Protein AF-A0A183B168-F1 (afdb_monomer_lite)

Sequence (93 aa):
LLDRLMHVLSIRWKLAPEVARVTAESGDKSTGLTYELQAAEDPTFFPGRCANVLLSPGNRVIGRLGVIHPEVLHHFELTMPCSSLDLDLEIFV

pLDDT: mean 76.91, std 15.62, range [38.34, 91.75]

Radius of gyration: 15.62 Å; chains: 1; bounding box: 27×25×46 Å

Foldseek 3Di:
DVVVVCVVLVEAEDDDDPPPPPDPDDDDLSDNKYWYWAQDDDLQADHRFKTFIAIPPVRDGFWMKGWGDVVNCVVVVNPDTDIDTTGHPVVSD

InterPro domains:
  IPR041616 Phenylalanyl tRNA synthetase beta chain, core domain [PF17759] (21-89)
  IPR045060 Phenylalanine-tRNA ligase, class IIc, beta subunit [PTHR10947] (1-92)
  IPR045864 Class II Aminoacyl-tRNA synthetase/Biotinyl protein ligase (BPL) and lipoyl protein ligase (LPL) [G3DSA:3.30.930.10] (1-93)
  IPR045864 Class II Aminoacyl-tRNA synthetase/Biotinyl protein ligase (BPL) and lipoyl protein ligase (LPL) [SSF55681] (29-92)

Organism: NCBI:txid27848

Structure (mmCIF, N/CA/C/O backbone):
data_AF-A0A183B168-F1
#
_entry.id   AF-A0A183B168-F1
#
loop_
_atom_site.group_PDB
_atom_site.id
_atom_site.type_symbol
_atom_site.label_atom_id
_atom_site.label_alt_id
_atom_site.label_comp_id
_atom_site.label_asym_id
_atom_site.label_entity_id
_atom_site.label_seq_id
_atom_site.pdbx_PDB_ins_code
_atom_site.Cartn_x
_atom_site.Cartn_y
_atom_site.Cartn_z
_atom_site.occupancy
_atom_site.B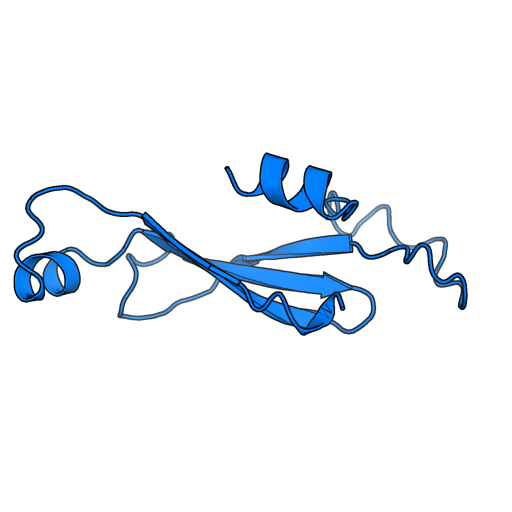_iso_or_equiv
_atom_site.auth_seq_id
_atom_site.auth_comp_id
_atom_site.auth_asym_id
_atom_site.auth_atom_id
_atom_site.pdbx_PDB_model_num
ATOM 1 N N . LEU A 1 1 ? -4.773 10.391 -5.423 1.00 65.75 1 LEU A N 1
ATOM 2 C CA . LEU A 1 1 ? -3.540 11.115 -5.037 1.00 65.75 1 LEU A CA 1
ATOM 3 C C . LEU A 1 1 ? -2.307 10.465 -5.664 1.00 65.75 1 LEU A C 1
ATOM 5 O O . LEU A 1 1 ? -1.667 11.124 -6.467 1.00 65.75 1 LEU A O 1
ATOM 9 N N . LEU A 1 2 ? -2.050 9.174 -5.415 1.00 72.94 2 LEU A N 1
ATOM 10 C CA . LEU A 1 2 ? -0.924 8.433 -6.010 1.00 72.94 2 LEU A CA 1
ATOM 11 C C . LEU A 1 2 ? -0.883 8.474 -7.549 1.00 72.94 2 LEU A C 1
ATOM 13 O O . LEU A 1 2 ? 0.144 8.812 -8.118 1.00 72.94 2 LEU A O 1
ATOM 17 N N . ASP A 1 3 ? -2.012 8.227 -8.214 1.00 72.38 3 ASP A N 1
ATOM 18 C CA . ASP A 1 3 ? -2.117 8.255 -9.685 1.00 72.38 3 ASP A CA 1
ATOM 19 C C . ASP A 1 3 ? -1.711 9.612 -10.300 1.00 72.38 3 ASP A C 1
ATOM 21 O O . ASP A 1 3 ? -0.990 9.681 -11.292 1.00 72.38 3 ASP A O 1
ATOM 25 N N . ARG A 1 4 ? -2.078 10.722 -9.642 1.00 78.75 4 ARG A N 1
ATOM 26 C CA . ARG A 1 4 ? -1.677 12.075 -10.064 1.00 78.75 4 ARG A CA 1
ATOM 27 C C . ARG A 1 4 ? -0.178 12.316 -9.882 1.00 78.75 4 ARG A C 1
ATOM 29 O O . ARG A 1 4 ? 0.425 12.961 -10.728 1.00 78.75 4 ARG A O 1
ATOM 36 N N . LEU A 1 5 ? 0.406 11.809 -8.796 1.00 76.94 5 LEU A N 1
ATOM 37 C CA . LEU A 1 5 ? 1.836 11.941 -8.503 1.00 76.94 5 LEU A CA 1
ATOM 38 C C . LEU A 1 5 ? 2.663 11.147 -9.523 1.00 76.94 5 LEU A C 1
ATOM 40 O O . LEU A 1 5 ? 3.595 11.684 -10.112 1.00 76.94 5 LEU A O 1
ATOM 44 N N . MET A 1 6 ? 2.248 9.915 -9.822 1.00 73.81 6 MET A N 1
ATOM 45 C CA . MET A 1 6 ? 2.889 9.072 -10.835 1.00 73.81 6 MET A CA 1
ATOM 46 C C . MET A 1 6 ? 2.788 9.680 -12.236 1.00 73.81 6 MET A C 1
ATOM 48 O O . MET A 1 6 ? 3.762 9.659 -12.983 1.00 73.81 6 MET A O 1
ATOM 52 N N . HIS A 1 7 ? 1.663 10.321 -12.563 1.00 74.12 7 HIS A N 1
ATOM 53 C CA . HIS A 1 7 ? 1.520 11.068 -13.811 1.00 74.12 7 HIS A CA 1
ATOM 54 C C . HIS A 1 7 ? 2.489 12.260 -13.907 1.00 74.12 7 HIS A C 1
ATOM 56 O O . HIS A 1 7 ? 3.033 12.516 -14.977 1.00 74.12 7 HIS A O 1
ATOM 62 N N . VAL A 1 8 ? 2.729 12.991 -12.810 1.00 78.38 8 VAL A N 1
ATOM 63 C CA . VAL A 1 8 ? 3.719 14.090 -12.776 1.00 78.38 8 VAL A CA 1
ATOM 64 C C . VAL A 1 8 ? 5.139 13.555 -12.957 1.00 78.38 8 VAL A C 1
ATOM 66 O O . VAL A 1 8 ? 5.924 14.145 -13.694 1.00 78.38 8 VAL A O 1
ATOM 69 N N . LEU A 1 9 ? 5.447 12.406 -12.354 1.00 72.69 9 LEU A N 1
ATOM 70 C CA . LEU A 1 9 ? 6.729 11.717 -12.521 1.00 72.69 9 LEU A CA 1
ATOM 71 C C . LEU A 1 9 ? 6.873 11.012 -13.883 1.00 72.69 9 LEU A C 1
ATOM 73 O O . LEU A 1 9 ? 7.895 10.385 -14.139 1.00 72.69 9 LEU A O 1
ATOM 77 N N . SER A 1 10 ? 5.873 11.109 -14.768 1.00 70.75 10 SER A N 1
ATOM 78 C CA . SER A 1 10 ? 5.830 10.417 -16.067 1.00 70.75 10 SER A CA 1
ATOM 79 C C . SER A 1 10 ? 5.915 8.883 -15.974 1.00 70.75 10 SER A C 1
ATOM 81 O O . SER A 1 10 ? 6.301 8.220 -16.933 1.00 70.75 10 SER A O 1
ATOM 83 N N . ILE A 1 11 ? 5.509 8.296 -14.844 1.00 72.19 11 ILE A N 1
ATOM 84 C CA . ILE A 1 11 ? 5.542 6.847 -14.604 1.00 72.19 11 ILE A CA 1
ATOM 85 C C . ILE A 1 11 ? 4.181 6.251 -14.958 1.00 72.19 11 ILE A C 1
ATOM 87 O O . ILE A 1 11 ? 3.136 6.716 -14.498 1.00 72.19 11 ILE A O 1
ATOM 91 N N . ARG A 1 12 ? 4.174 5.183 -15.762 1.00 74.88 12 ARG A N 1
ATOM 92 C CA . ARG A 1 12 ? 2.928 4.525 -16.187 1.00 74.88 12 ARG A CA 1
ATOM 93 C C . ARG A 1 12 ? 2.516 3.414 -15.221 1.00 74.88 12 ARG A C 1
ATOM 95 O O . ARG A 1 12 ? 3.340 2.618 -14.782 1.00 74.88 12 ARG A O 1
ATOM 102 N N . TRP A 1 13 ? 1.223 3.319 -14.921 1.00 76.38 13 TRP A N 1
ATOM 103 C CA . TRP A 1 13 ? 0.660 2.172 -14.201 1.00 76.38 13 TRP A CA 1
ATOM 104 C C . TRP A 1 13 ? 0.727 0.907 -15.065 1.00 76.38 13 TRP A C 1
ATOM 106 O O . TRP A 1 13 ? 0.348 0.924 -16.241 1.00 76.38 13 TRP A O 1
ATOM 116 N N . LYS A 1 14 ? 1.171 -0.206 -14.475 1.00 70.62 14 LYS A N 1
ATOM 117 C CA . LYS A 1 14 ? 1.187 -1.519 -15.125 1.00 70.62 14 LYS A CA 1
ATOM 118 C C . LYS A 1 14 ? -0.156 -2.229 -14.917 1.00 70.62 14 LYS A C 1
ATOM 120 O O . LYS A 1 14 ? -0.418 -2.818 -13.871 1.00 70.62 14 LYS A O 1
ATOM 125 N N . LEU A 1 15 ? -1.020 -2.184 -15.931 1.00 57.38 15 LEU A N 1
ATOM 126 C CA . LEU A 1 15 ? -2.323 -2.854 -15.920 1.00 57.38 15 LEU A CA 1
ATOM 127 C C . LEU A 1 15 ? -2.163 -4.371 -16.136 1.00 57.38 15 LEU A C 1
ATOM 129 O O . LEU A 1 15 ? -2.196 -4.814 -17.273 1.00 57.38 15 LEU A O 1
ATOM 133 N N . ALA A 1 16 ? -2.031 -5.137 -15.047 1.00 51.03 16 ALA A N 1
ATOM 134 C CA . ALA A 1 16 ? -2.078 -6.608 -14.980 1.00 51.03 16 ALA A CA 1
ATOM 135 C C . ALA A 1 16 ? -1.058 -7.394 -15.861 1.00 51.03 16 ALA A C 1
ATOM 137 O O . ALA A 1 16 ? -0.678 -6.992 -16.959 1.00 51.03 16 ALA A O 1
ATOM 138 N N . PRO A 1 17 ? -0.570 -8.561 -15.402 1.00 50.69 17 PRO A N 1
ATOM 139 C CA . PRO A 1 17 ? 0.619 -9.198 -15.975 1.00 50.69 17 PRO A CA 1
ATOM 140 C C . PRO A 1 17 ? 0.387 -9.956 -17.294 1.00 50.69 17 PRO A C 1
ATOM 142 O O . PRO A 1 17 ? 1.340 -10.502 -17.844 1.00 50.69 17 PRO A O 1
ATOM 145 N N . GLU A 1 18 ? -0.833 -9.999 -17.835 1.00 45.00 18 GLU A N 1
ATOM 146 C CA . GLU A 1 18 ? -1.132 -10.828 -19.014 1.00 45.00 18 GLU A CA 1
ATOM 147 C C . GLU A 1 18 ? -0.738 -10.172 -20.353 1.00 45.00 18 GLU A C 1
ATOM 149 O O . GLU A 1 18 ? -0.520 -10.870 -21.339 1.00 45.00 18 GLU A O 1
ATOM 154 N N . VAL A 1 19 ? -0.553 -8.844 -20.388 1.00 46.47 19 VAL A N 1
ATOM 155 C CA . VAL A 1 19 ? -0.292 -8.089 -21.636 1.00 46.47 19 VAL A CA 1
ATOM 156 C C . VAL A 1 19 ? 1.142 -7.530 -21.721 1.00 46.47 19 VAL A C 1
ATOM 158 O O . VAL A 1 19 ? 1.581 -7.089 -22.778 1.00 46.47 19 VAL A O 1
ATOM 161 N N . ALA A 1 20 ? 1.938 -7.609 -20.649 1.00 46.72 20 ALA A N 1
ATOM 162 C CA . ALA A 1 20 ? 3.292 -7.033 -20.583 1.00 46.72 20 ALA A CA 1
ATOM 163 C C . ALA A 1 20 ? 4.416 -7.989 -21.046 1.00 46.72 20 ALA A C 1
ATOM 165 O O . ALA A 1 20 ? 5.553 -7.883 -20.591 1.00 46.72 20 ALA A O 1
ATOM 166 N N . ARG A 1 21 ? 4.113 -8.965 -21.914 1.00 42.25 21 ARG A N 1
ATOM 167 C CA . ARG A 1 21 ? 5.113 -9.906 -22.462 1.00 42.25 21 ARG A CA 1
ATOM 168 C C . ARG A 1 21 ? 5.850 -9.395 -23.698 1.00 42.25 21 ARG A C 1
ATOM 170 O O . ARG A 1 21 ? 6.692 -10.107 -24.233 1.00 42.25 21 ARG A O 1
ATOM 177 N N . VAL A 1 22 ? 5.576 -8.175 -24.142 1.00 45.75 22 VAL A N 1
ATOM 178 C CA . VAL A 1 22 ? 6.256 -7.579 -25.292 1.00 45.75 22 VAL A CA 1
ATOM 179 C C . VAL A 1 22 ? 6.869 -6.262 -24.834 1.00 45.75 22 VAL A C 1
ATOM 181 O O . VAL A 1 22 ? 6.192 -5.478 -24.183 1.00 45.75 22 VAL A O 1
ATOM 184 N N . THR A 1 23 ? 8.144 -6.067 -25.172 1.00 41.94 23 THR A N 1
ATOM 185 C CA . THR A 1 23 ? 9.014 -4.910 -24.883 1.00 41.94 23 THR A CA 1
ATOM 186 C C . THR A 1 23 ? 9.691 -4.872 -23.508 1.00 41.94 23 THR A C 1
ATOM 188 O O . THR A 1 23 ? 9.527 -3.936 -22.728 1.00 41.94 23 THR A O 1
ATOM 191 N N . ALA A 1 24 ? 10.546 -5.862 -23.244 1.00 52.00 24 ALA A N 1
ATOM 192 C CA . ALA A 1 24 ? 11.795 -5.590 -22.539 1.00 52.00 24 ALA A CA 1
ATOM 193 C C . ALA A 1 24 ? 12.826 -5.137 -23.582 1.00 52.00 24 ALA A C 1
ATOM 195 O O . ALA A 1 24 ? 13.442 -5.980 -24.226 1.00 52.00 24 ALA A O 1
ATOM 196 N N . GLU A 1 25 ? 12.986 -3.826 -23.771 1.00 38.34 25 GLU A N 1
ATOM 197 C CA . GLU A 1 25 ? 14.072 -3.276 -24.585 1.00 38.34 25 GLU A CA 1
ATOM 198 C C . GLU A 1 25 ? 14.775 -2.139 -23.844 1.00 38.34 25 GLU A C 1
ATOM 200 O O . GLU A 1 25 ? 14.159 -1.220 -23.302 1.00 38.34 25 GLU A O 1
ATOM 205 N N . SER A 1 26 ? 16.093 -2.287 -23.770 1.00 48.41 26 SER A N 1
ATOM 206 C CA . SER A 1 26 ? 17.048 -1.417 -23.105 1.00 48.41 26 SER A CA 1
ATOM 207 C C . SER A 1 26 ? 17.143 -0.043 -23.771 1.00 48.41 26 SER A C 1
ATOM 209 O O . SER A 1 26 ? 17.355 0.042 -24.974 1.00 48.41 26 SER A O 1
ATOM 211 N N . GLY A 1 27 ? 17.156 1.008 -22.947 1.00 45.53 27 GLY A N 1
ATOM 212 C CA . GLY A 1 27 ? 17.863 2.258 -23.238 1.00 45.53 27 GLY A CA 1
ATOM 213 C C . GLY A 1 27 ? 17.062 3.377 -23.906 1.00 45.53 27 GLY A C 1
ATOM 214 O O . GLY A 1 27 ? 17.162 3.561 -25.110 1.00 45.53 27 GLY A O 1
ATOM 215 N N . ASP A 1 28 ? 16.415 4.219 -23.093 1.00 38.97 28 ASP A N 1
ATOM 216 C CA . ASP A 1 28 ? 16.341 5.668 -23.331 1.00 38.97 28 ASP A CA 1
ATOM 217 C C . ASP A 1 28 ? 16.130 6.410 -21.995 1.00 38.97 28 ASP A C 1
ATOM 219 O O . ASP A 1 28 ? 15.401 5.938 -21.120 1.00 38.97 28 ASP A O 1
ATOM 223 N N . LYS A 1 29 ? 16.779 7.567 -21.809 1.00 47.72 29 LYS A N 1
ATOM 224 C CA . LYS A 1 29 ? 16.733 8.401 -20.584 1.00 47.72 29 LYS A CA 1
ATOM 225 C C . LYS A 1 29 ? 15.452 9.255 -20.495 1.00 47.72 29 LYS A C 1
ATOM 227 O O 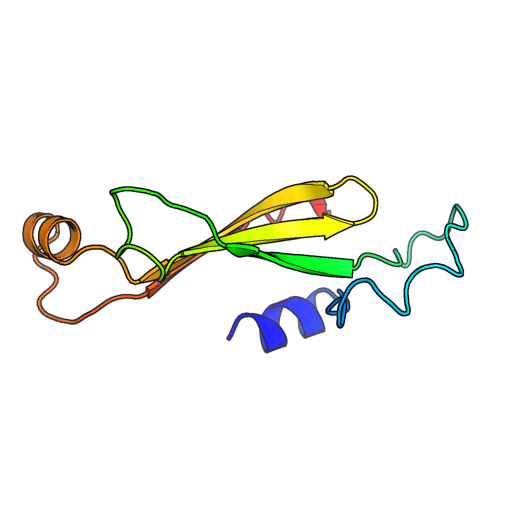. LYS A 1 29 ? 15.454 10.348 -19.939 1.00 47.72 29 LYS A O 1
ATOM 232 N N . SER A 1 30 ? 14.356 8.721 -21.025 1.00 49.97 30 SER A N 1
ATOM 233 C CA . SER A 1 30 ? 12.967 9.181 -20.900 1.00 49.97 30 SER A CA 1
ATOM 234 C C . SER A 1 30 ? 12.134 8.039 -20.287 1.00 49.97 30 SER A C 1
ATOM 236 O O . SER A 1 30 ? 11.113 7.599 -20.809 1.00 49.97 30 SER A O 1
ATOM 238 N N . THR A 1 31 ? 12.698 7.471 -19.218 1.00 56.16 31 THR A N 1
ATOM 239 C CA . THR A 1 31 ? 12.702 6.045 -18.870 1.00 56.16 31 THR A CA 1
ATOM 240 C C . THR A 1 31 ? 11.308 5.413 -18.828 1.00 56.16 31 THR A C 1
ATOM 242 O O . THR A 1 31 ? 10.427 5.878 -18.114 1.00 56.16 31 THR A O 1
ATOM 245 N N . GLY A 1 32 ? 11.115 4.313 -19.572 1.00 65.94 32 GLY A N 1
ATOM 246 C CA . GLY A 1 32 ? 9.903 3.473 -19.613 1.00 65.94 32 GLY A CA 1
ATOM 247 C C . GLY A 1 32 ? 9.598 2.750 -18.295 1.00 65.94 32 GLY A C 1
ATOM 248 O O . GLY A 1 32 ? 9.400 1.536 -18.262 1.00 65.94 32 GLY A O 1
ATOM 249 N N . LEU A 1 33 ? 9.607 3.499 -17.198 1.00 76.56 33 LEU A N 1
ATOM 250 C CA . LEU A 1 33 ? 9.348 3.046 -15.854 1.00 76.56 33 LEU A CA 1
ATOM 251 C C . LEU A 1 33 ? 7.855 2.806 -15.696 1.00 76.56 33 LEU A C 1
ATOM 253 O O . LEU A 1 33 ? 7.011 3.651 -16.014 1.00 76.56 33 LEU A O 1
ATOM 257 N N . THR A 1 34 ? 7.538 1.628 -15.178 1.00 81.62 34 THR A N 1
ATOM 258 C CA . THR A 1 34 ? 6.175 1.288 -14.794 1.00 81.62 34 THR A CA 1
ATOM 259 C C . THR A 1 34 ? 6.126 0.992 -13.314 1.00 81.62 34 THR A C 1
ATOM 261 O O . THR A 1 34 ? 7.074 0.430 -12.762 1.00 81.62 34 THR A O 1
ATOM 264 N N . TYR A 1 35 ? 5.030 1.377 -12.670 1.00 83.81 35 TYR A N 1
ATOM 265 C CA . TYR A 1 35 ? 4.799 1.029 -11.278 1.00 83.81 35 TYR A CA 1
ATOM 266 C C . TYR A 1 35 ? 3.662 0.019 -11.152 1.00 83.81 35 TYR A C 1
ATOM 268 O O . TYR A 1 35 ? 2.697 0.028 -11.924 1.00 83.81 35 TYR A O 1
ATOM 276 N N . GLU A 1 36 ? 3.777 -0.844 -10.153 1.00 86.75 36 GLU A N 1
ATOM 277 C CA . GLU A 1 36 ? 2.740 -1.782 -9.746 1.00 86.75 36 GLU A CA 1
ATOM 278 C C . GLU A 1 36 ? 2.532 -1.702 -8.232 1.00 86.75 36 GLU A C 1
ATOM 280 O O . GLU A 1 36 ? 3.422 -1.308 -7.476 1.00 86.75 36 GLU A O 1
ATOM 285 N N . LEU A 1 37 ? 1.319 -2.032 -7.794 1.00 86.75 37 LEU A N 1
ATOM 286 C CA . LEU A 1 37 ? 0.965 -2.077 -6.383 1.00 86.75 37 LEU A CA 1
ATOM 287 C C . LEU A 1 37 ? 0.865 -3.535 -5.961 1.00 86.75 37 LEU A C 1
ATOM 289 O O . LEU A 1 37 ? 0.032 -4.276 -6.482 1.00 86.75 37 LEU A O 1
ATOM 293 N N . GLN A 1 38 ? 1.697 -3.935 -5.009 1.00 88.81 38 GLN A N 1
ATOM 294 C CA . GLN A 1 38 ? 1.652 -5.268 -4.427 1.00 88.81 38 GLN A CA 1
ATOM 295 C C . GLN A 1 38 ? 1.071 -5.179 -3.025 1.00 88.81 38 GLN A C 1
ATOM 297 O O . GLN A 1 38 ? 1.547 -4.387 -2.213 1.00 88.81 38 GLN A O 1
ATOM 302 N N . ALA A 1 39 ? 0.061 -5.997 -2.726 1.00 88.38 39 ALA A N 1
ATOM 303 C CA . ALA A 1 39 ? -0.454 -6.112 -1.368 1.00 88.38 39 ALA A CA 1
ATOM 304 C C . ALA A 1 39 ? 0.686 -6.496 -0.414 1.00 88.38 39 ALA A C 1
ATOM 306 O O . ALA A 1 39 ? 1.464 -7.409 -0.693 1.00 88.38 39 ALA A O 1
ATOM 307 N N . ALA A 1 40 ? 0.787 -5.766 0.687 1.00 88.81 40 ALA A N 1
ATOM 308 C CA . ALA A 1 40 ? 1.769 -5.999 1.732 1.00 88.81 40 ALA A CA 1
ATOM 309 C C . ALA A 1 40 ? 1.039 -6.159 3.064 1.00 88.81 40 ALA A C 1
ATOM 311 O O . ALA A 1 40 ? -0.150 -5.854 3.154 1.00 88.81 40 ALA A O 1
ATOM 312 N N . GLU A 1 41 ? 1.750 -6.605 4.092 1.00 87.00 41 GLU A N 1
ATOM 313 C CA . GLU A 1 41 ? 1.260 -6.599 5.467 1.00 87.00 41 GLU A CA 1
ATOM 314 C C . GLU A 1 41 ? 2.307 -5.951 6.361 1.00 87.00 41 GLU A C 1
ATOM 316 O O . GLU A 1 41 ? 3.496 -6.260 6.269 1.00 87.00 41 GLU A O 1
ATOM 321 N N . ASP A 1 42 ? 1.863 -5.022 7.200 1.00 85.62 42 ASP A N 1
ATOM 322 C CA . ASP A 1 42 ? 2.703 -4.369 8.190 1.00 85.62 42 ASP A CA 1
ATOM 323 C C . ASP A 1 42 ? 1.835 -3.969 9.396 1.00 85.62 42 ASP A C 1
ATOM 325 O O . ASP A 1 42 ? 0.747 -3.425 9.194 1.00 85.62 42 ASP A O 1
ATOM 329 N N . PRO A 1 43 ? 2.281 -4.239 10.637 1.00 85.94 43 PRO A N 1
ATOM 330 C CA . PRO A 1 43 ? 1.502 -3.991 11.853 1.00 85.94 43 PRO A CA 1
ATOM 331 C C . PRO A 1 43 ? 1.214 -2.507 12.121 1.00 85.94 43 PRO A C 1
ATOM 333 O O . PRO A 1 43 ? 0.296 -2.183 12.870 1.00 85.94 43 PRO A O 1
ATOM 336 N N . THR A 1 44 ? 1.973 -1.589 11.518 1.00 85.62 44 THR A N 1
ATOM 337 C CA . THR A 1 44 ? 1.700 -0.146 11.604 1.00 85.62 44 THR A CA 1
ATOM 338 C C . THR A 1 44 ? 0.501 0.273 10.751 1.00 85.62 44 THR A C 1
ATOM 340 O O . THR A 1 44 ? -0.068 1.350 10.952 1.00 85.62 44 THR A O 1
ATOM 343 N N . PHE A 1 45 ? 0.076 -0.595 9.833 1.00 88.56 45 PHE A N 1
ATOM 344 C CA . PHE A 1 45 ? -1.051 -0.395 8.941 1.00 88.56 45 PHE A CA 1
ATOM 345 C C . PHE A 1 45 ? -2.208 -1.338 9.278 1.00 88.56 45 PHE A C 1
ATOM 347 O O . PHE A 1 45 ? -2.069 -2.364 9.939 1.00 88.56 45 PHE A O 1
ATOM 354 N N . PHE A 1 46 ? -3.394 -0.978 8.807 1.00 86.69 46 PHE A N 1
ATOM 355 C CA . PHE A 1 46 ? -4.569 -1.817 8.921 1.00 86.69 46 PHE A CA 1
ATOM 356 C C . PHE A 1 46 ? -4.417 -3.055 8.011 1.00 86.69 46 PHE A C 1
ATOM 358 O O . PHE A 1 46 ? -4.140 -2.892 6.815 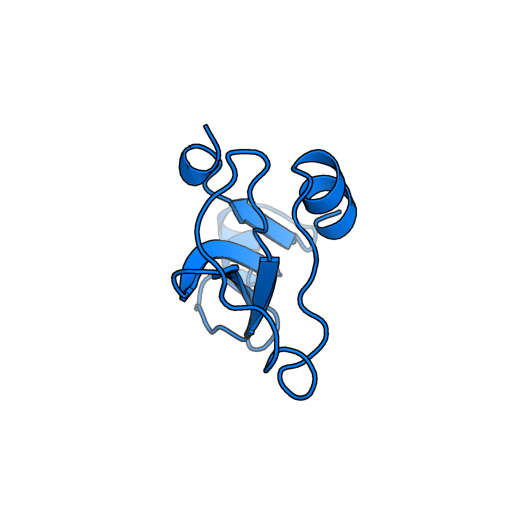1.00 86.69 46 PHE A O 1
ATOM 365 N N . PRO A 1 47 ? -4.616 -4.282 8.532 1.00 86.56 47 PRO A N 1
ATOM 366 C CA . PRO A 1 47 ? -4.455 -5.514 7.763 1.00 86.56 47 PRO A CA 1
ATOM 367 C C . PRO A 1 47 ? -5.266 -5.515 6.462 1.00 86.56 47 PRO A C 1
ATOM 369 O O . PRO A 1 47 ? -6.429 -5.106 6.427 1.00 86.56 47 PRO A O 1
ATOM 372 N N . GLY A 1 48 ? -4.640 -5.940 5.362 1.00 84.00 48 GLY A N 1
ATOM 373 C CA . GLY A 1 48 ? -5.257 -5.940 4.029 1.00 84.00 48 GLY A CA 1
ATOM 374 C C . GLY A 1 48 ? -5.503 -4.549 3.425 1.00 84.00 48 GLY A C 1
ATOM 375 O O . GLY A 1 48 ? -6.103 -4.438 2.356 1.00 84.00 48 GLY A O 1
ATOM 376 N N . ARG A 1 49 ? -5.054 -3.472 4.083 1.00 86.56 49 ARG A N 1
ATOM 377 C CA . ARG A 1 49 ? -5.150 -2.083 3.604 1.00 86.56 49 ARG A CA 1
ATOM 378 C C . ARG A 1 49 ? -3.784 -1.409 3.496 1.00 86.56 49 ARG A C 1
ATOM 380 O O . ARG A 1 49 ? -3.698 -0.185 3.600 1.00 86.56 49 ARG A O 1
ATOM 387 N N . CYS A 1 50 ? -2.743 -2.190 3.223 1.00 90.25 50 CYS A N 1
ATOM 388 C CA . CYS A 1 50 ? -1.430 -1.692 2.830 1.00 90.25 50 CYS A CA 1
ATOM 389 C C . CYS A 1 50 ? -0.925 -2.351 1.542 1.00 90.25 50 CYS A C 1
ATOM 391 O O . CYS A 1 50 ? -1.211 -3.511 1.243 1.00 90.25 50 CYS A O 1
ATOM 393 N N . ALA A 1 51 ? -0.174 -1.576 0.767 1.00 90.00 51 ALA A N 1
ATOM 394 C CA . ALA A 1 51 ? 0.432 -1.996 -0.482 1.00 90.00 51 ALA A CA 1
ATOM 395 C C . ALA A 1 51 ? 1.818 -1.367 -0.642 1.00 90.00 51 ALA A C 1
ATOM 397 O O . ALA A 1 51 ? 2.015 -0.181 -0.377 1.00 90.00 51 ALA A O 1
ATOM 398 N N . ASN A 1 52 ? 2.772 -2.161 -1.111 1.00 91.06 52 ASN A N 1
ATOM 399 C CA . ASN A 1 52 ? 4.064 -1.679 -1.569 1.00 91.06 52 ASN A CA 1
ATOM 400 C C . ASN A 1 52 ? 3.922 -1.125 -2.987 1.00 91.06 52 ASN A C 1
ATOM 402 O O . ASN A 1 52 ? 3.211 -1.691 -3.821 1.00 91.06 52 ASN A O 1
ATOM 406 N N . VAL A 1 53 ? 4.635 -0.040 -3.262 1.00 89.06 53 VAL A N 1
ATOM 407 C CA . VAL A 1 53 ? 4.804 0.506 -4.605 1.00 89.06 53 VAL A CA 1
ATOM 408 C C . VAL A 1 53 ? 6.085 -0.092 -5.172 1.00 89.06 53 VAL A C 1
ATOM 410 O O . VAL A 1 53 ? 7.164 0.123 -4.617 1.00 89.06 53 VAL A O 1
ATOM 413 N N . LEU A 1 54 ? 5.971 -0.868 -6.246 1.00 88.25 54 LEU A N 1
ATOM 414 C CA . LEU A 1 54 ? 7.109 -1.482 -6.920 1.00 88.25 54 LEU A CA 1
ATOM 415 C C . LEU A 1 54 ? 7.362 -0.794 -8.249 1.00 88.25 54 LEU A C 1
ATOM 417 O O . LEU A 1 54 ? 6.425 -0.469 -8.974 1.00 88.25 54 LEU A O 1
ATOM 421 N N . LEU A 1 55 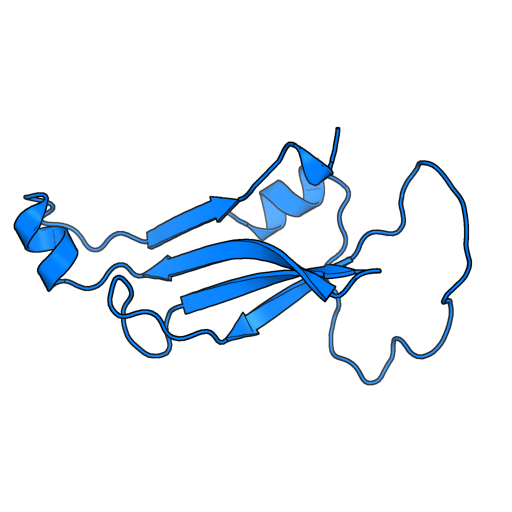? 8.637 -0.628 -8.576 1.00 85.06 55 LEU A N 1
ATOM 422 C CA . LEU A 1 55 ? 9.099 -0.041 -9.822 1.00 85.06 55 LEU A CA 1
ATOM 423 C C . LEU A 1 55 ? 9.712 -1.111 -10.727 1.00 85.06 55 LEU A C 1
ATOM 425 O O . LEU A 1 55 ? 10.497 -1.960 -10.294 1.00 85.06 55 LEU A O 1
ATOM 429 N N . SER A 1 56 ? 9.356 -1.047 -12.005 1.00 81.25 56 SER A N 1
ATOM 430 C CA . SER A 1 56 ? 9.887 -1.876 -13.083 1.00 81.25 56 SER A CA 1
ATOM 431 C C . SER A 1 56 ? 10.566 -1.002 -14.144 1.00 81.25 56 SER A C 1
ATOM 433 O O . SER A 1 56 ? 10.047 0.078 -14.431 1.00 81.25 56 SER A O 1
ATOM 435 N N . PRO A 1 57 ? 11.663 -1.467 -14.777 1.00 69.56 57 PRO A N 1
ATOM 436 C CA . PRO A 1 57 ? 12.325 -2.764 -14.593 1.00 69.56 57 PRO A CA 1
ATOM 437 C C . PRO A 1 57 ? 13.218 -2.789 -13.338 1.00 69.56 57 PRO A C 1
ATOM 439 O O . PRO A 1 57 ? 13.969 -1.854 -13.087 1.00 69.56 57 PRO A O 1
ATOM 442 N N . GLY A 1 58 ? 13.134 -3.860 -12.541 1.00 72.12 58 GLY A N 1
ATOM 443 C CA . GLY A 1 58 ? 13.958 -4.034 -11.332 1.00 72.12 58 GLY A CA 1
ATOM 444 C C . GLY A 1 58 ? 13.217 -4.575 -10.110 1.00 72.12 58 GLY A C 1
ATOM 445 O O . GLY A 1 58 ? 13.867 -4.995 -9.159 1.00 72.12 58 GLY A O 1
ATOM 446 N N . ASN A 1 59 ? 11.878 -4.600 -10.139 1.00 77.94 59 ASN A N 1
ATOM 447 C CA . ASN A 1 59 ? 11.029 -5.116 -9.058 1.00 77.94 59 ASN A CA 1
ATOM 448 C C . ASN A 1 59 ? 11.396 -4.525 -7.680 1.00 77.94 59 ASN A C 1
ATOM 450 O O . ASN A 1 59 ? 11.318 -5.199 -6.651 1.00 77.94 59 ASN A O 1
ATOM 454 N N . ARG A 1 60 ? 11.858 -3.268 -7.682 1.00 84.81 60 ARG A N 1
ATOM 455 C CA . ARG A 1 60 ? 12.354 -2.568 -6.497 1.00 84.81 60 ARG A CA 1
ATOM 456 C C . ARG A 1 60 ? 11.176 -1.923 -5.788 1.00 84.81 60 ARG A C 1
ATOM 458 O O . ARG A 1 60 ? 10.393 -1.225 -6.425 1.00 84.81 60 ARG A O 1
ATOM 465 N N . VAL A 1 61 ? 11.071 -2.128 -4.480 1.00 88.81 61 VAL A N 1
ATOM 466 C CA . VAL A 1 61 ? 10.109 -1.397 -3.651 1.00 88.81 61 VAL A CA 1
ATOM 467 C C . VAL A 1 61 ? 10.622 0.027 -3.481 1.00 88.81 61 VAL A C 1
ATOM 469 O O . VAL A 1 61 ? 11.737 0.232 -3.006 1.00 88.81 61 VAL A O 1
ATOM 472 N N . ILE A 1 62 ? 9.816 0.989 -3.910 1.00 89.56 62 ILE A N 1
ATOM 473 C CA . ILE A 1 62 ? 10.145 2.419 -3.881 1.00 89.56 62 ILE A CA 1
ATOM 474 C C . ILE A 1 62 ? 9.389 3.164 -2.791 1.00 89.56 62 ILE A C 1
ATOM 476 O O . ILE A 1 62 ? 9.629 4.336 -2.551 1.00 89.56 62 ILE A O 1
ATOM 480 N N . GLY A 1 63 ? 8.428 2.500 -2.162 1.00 90.06 63 GLY A N 1
ATOM 481 C CA . GLY A 1 63 ? 7.556 3.128 -1.196 1.00 90.06 63 GLY A CA 1
ATOM 482 C C . GLY A 1 63 ? 6.435 2.205 -0.765 1.00 90.06 63 GLY A C 1
ATOM 483 O O . GLY A 1 63 ? 6.293 1.079 -1.257 1.00 90.06 63 GLY A O 1
ATOM 484 N N . ARG A 1 64 ? 5.609 2.701 0.147 1.00 91.06 64 ARG A N 1
ATOM 485 C CA . ARG A 1 64 ? 4.455 1.990 0.684 1.00 91.06 64 ARG A CA 1
ATOM 486 C C . ARG A 1 64 ? 3.310 2.959 0.881 1.00 91.06 64 ARG A C 1
ATOM 488 O O . ARG A 1 64 ? 3.498 4.101 1.280 1.00 91.06 64 ARG A O 1
ATOM 495 N N . LEU A 1 65 ? 2.103 2.479 0.643 1.00 90.62 65 LEU A N 1
ATOM 496 C CA . LEU A 1 65 ? 0.899 3.181 1.037 1.00 90.62 65 LEU A CA 1
ATOM 497 C C . LEU A 1 65 ? 0.003 2.293 1.874 1.00 90.62 65 LEU A C 1
ATOM 499 O O . LEU A 1 65 ? -0.036 1.075 1.701 1.00 90.62 65 LEU A O 1
ATOM 503 N N . GLY A 1 66 ? -0.778 2.914 2.740 1.00 91.25 66 GLY A N 1
ATOM 504 C CA . GLY A 1 66 ? -1.816 2.201 3.449 1.00 91.25 66 GLY A CA 1
ATOM 505 C C . GLY A 1 66 ? -2.567 3.060 4.441 1.00 91.25 66 GLY A C 1
ATOM 506 O O . GLY A 1 66 ? -2.245 4.225 4.672 1.00 91.25 66 GLY A O 1
ATOM 507 N N . VAL A 1 67 ? -3.583 2.452 5.037 1.00 91.00 67 VAL A N 1
ATOM 508 C CA . VAL A 1 67 ? -4.329 3.036 6.154 1.00 91.00 67 VAL A CA 1
ATOM 509 C C . VAL A 1 67 ? -3.597 2.697 7.444 1.00 91.00 67 VAL A C 1
ATOM 511 O O . VAL A 1 67 ? -3.292 1.532 7.667 1.00 91.00 67 VAL A O 1
ATOM 514 N N . ILE A 1 68 ? -3.301 3.691 8.276 1.00 91.75 68 ILE A N 1
ATOM 515 C CA . ILE A 1 68 ? -2.584 3.489 9.541 1.00 91.75 68 ILE A CA 1
ATOM 516 C C . ILE A 1 68 ? -3.486 2.734 10.531 1.00 91.75 68 ILE A C 1
ATOM 518 O O . ILE A 1 68 ? -4.699 2.961 10.574 1.00 91.75 68 ILE A O 1
ATOM 522 N N . HIS A 1 69 ? -2.905 1.838 11.333 1.00 91.44 69 HIS A N 1
ATOM 523 C CA . HIS A 1 69 ? -3.642 1.109 12.363 1.00 91.44 69 HIS A CA 1
ATOM 524 C C . HIS A 1 69 ? -4.183 2.067 13.450 1.00 91.44 69 HIS A C 1
ATOM 526 O O . HIS A 1 69 ? -3.446 2.951 13.898 1.00 91.44 69 HIS A O 1
ATOM 532 N N . PRO A 1 70 ? -5.432 1.902 13.935 1.00 88.00 70 PRO A N 1
ATOM 533 C CA . PRO A 1 70 ? -6.022 2.799 14.934 1.00 88.00 70 PRO A CA 1
ATOM 534 C C . PRO A 1 70 ? -5.212 2.930 16.227 1.00 88.00 70 PRO A C 1
ATOM 536 O O . PRO A 1 70 ? -5.170 4.009 16.808 1.00 88.00 70 PRO A O 1
ATOM 539 N N . GLU A 1 71 ? -4.531 1.865 16.662 1.00 89.25 71 GLU A N 1
ATOM 540 C CA . GLU A 1 71 ? -3.656 1.933 17.842 1.00 89.25 71 GLU A CA 1
ATOM 541 C C . GLU A 1 71 ? -2.470 2.870 17.624 1.00 89.25 71 GLU A C 1
ATOM 543 O O . GLU A 1 71 ? -2.096 3.605 18.532 1.00 89.25 71 GLU A O 1
ATOM 548 N N . VAL A 1 72 ? -1.891 2.894 16.422 1.00 89.00 72 VAL A N 1
ATOM 549 C CA . VAL A 1 72 ? -0.822 3.844 16.097 1.00 89.00 72 VAL A CA 1
ATOM 550 C C . VAL A 1 72 ? -1.396 5.257 16.119 1.00 89.00 72 VAL A C 1
ATOM 552 O O . VAL A 1 72 ? -0.850 6.116 16.796 1.00 89.00 72 VAL A O 1
ATOM 555 N N . LEU A 1 73 ? -2.550 5.493 15.486 1.00 89.69 73 LEU A N 1
ATOM 556 C CA . LEU A 1 73 ? -3.209 6.806 15.520 1.00 89.69 73 LEU A CA 1
ATOM 557 C C . LEU A 1 73 ? -3.466 7.294 16.949 1.00 89.69 73 LEU A C 1
ATOM 559 O O . LEU A 1 73 ? -3.220 8.461 17.244 1.00 89.69 73 LEU A O 1
ATOM 563 N N . HIS A 1 74 ? -3.885 6.395 17.840 1.00 87.81 74 HIS A N 1
ATOM 564 C CA . HIS A 1 74 ? -4.122 6.716 19.242 1.00 87.81 74 HIS A CA 1
ATOM 565 C C . HIS A 1 74 ? -2.843 7.151 19.970 1.00 87.81 74 HIS A C 1
ATOM 567 O O . HIS A 1 74 ? -2.869 8.150 20.684 1.00 87.81 74 HIS A O 1
ATOM 573 N N . HIS A 1 75 ? -1.715 6.469 19.739 1.00 90.31 75 HIS A N 1
ATOM 574 C CA . HIS A 1 75 ? -0.421 6.859 20.315 1.00 90.31 75 HIS A CA 1
ATOM 575 C C . HIS A 1 75 ? 0.097 8.211 19.803 1.00 90.31 75 HIS A C 1
ATOM 577 O O . HIS A 1 75 ? 0.862 8.870 20.499 1.00 90.31 75 HIS A O 1
ATOM 583 N N . PHE A 1 76 ? -0.320 8.630 18.605 1.00 89.44 76 PHE A N 1
ATOM 584 C CA . PHE A 1 76 ? 0.009 9.936 18.024 1.00 89.44 76 PHE A CA 1
ATOM 585 C C . PHE A 1 76 ? -1.081 11.001 18.269 1.00 89.44 76 PHE A C 1
ATOM 587 O O . PHE A 1 76 ? -1.032 12.066 17.657 1.00 89.44 76 PHE A O 1
ATOM 594 N N . GLU A 1 77 ? -2.066 10.723 19.135 1.00 89.06 77 GLU A N 1
ATOM 595 C CA . GLU A 1 77 ? -3.200 11.610 19.461 1.00 89.06 77 GLU A CA 1
ATOM 596 C C . GLU A 1 77 ? -4.030 12.049 18.235 1.00 89.06 77 GLU A C 1
ATOM 598 O O . GLU A 1 77 ? -4.718 13.074 18.233 1.00 89.06 77 GLU A O 1
ATOM 603 N N . LEU A 1 78 ? -4.015 11.237 17.175 1.00 87.81 78 LEU A N 1
ATOM 604 C CA . LEU A 1 78 ? -4.790 11.463 15.963 1.00 87.81 78 LEU A CA 1
ATOM 605 C C . LEU A 1 78 ? -6.183 10.847 16.121 1.00 87.81 78 LEU A C 1
ATOM 607 O O . LEU A 1 78 ? -6.359 9.631 16.145 1.00 87.81 78 LEU A O 1
ATOM 611 N N . THR A 1 79 ? -7.200 11.701 16.193 1.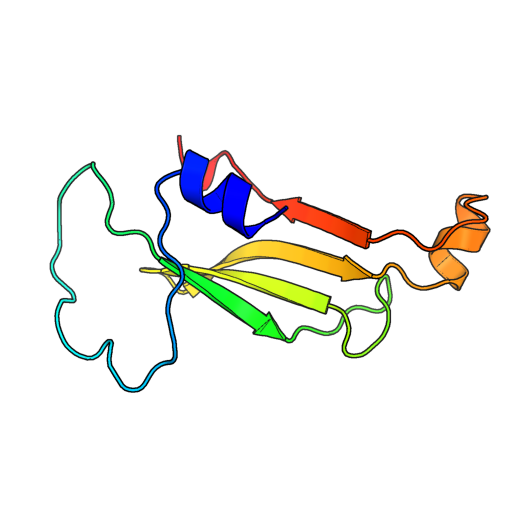00 84.50 79 THR A N 1
ATOM 612 C CA . THR A 1 79 ? -8.609 11.297 16.361 1.00 84.50 79 THR A CA 1
ATOM 613 C C . THR A 1 79 ? -9.296 10.885 15.058 1.00 84.50 79 THR 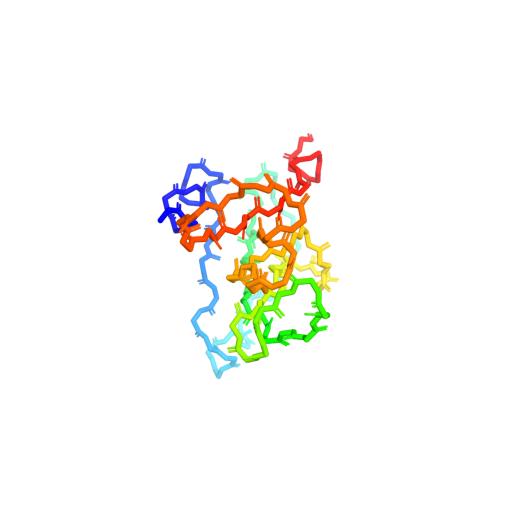A C 1
ATOM 615 O O . THR A 1 79 ? -10.370 10.289 15.092 1.00 84.50 79 THR A O 1
ATOM 618 N N . MET A 1 80 ? -8.686 11.177 13.909 1.00 87.88 80 MET A N 1
ATOM 619 C CA . MET A 1 80 ? -9.247 10.901 12.586 1.00 87.88 80 MET A CA 1
ATOM 620 C C . MET A 1 80 ? -8.475 9.774 11.886 1.00 87.88 80 MET A C 1
ATOM 622 O O . MET A 1 80 ? -7.250 9.707 12.018 1.00 87.88 80 MET A O 1
ATOM 626 N N . PRO A 1 81 ? -9.148 8.912 11.099 1.00 86.44 81 PRO A N 1
ATOM 627 C CA . PRO A 1 81 ? -8.472 7.882 10.319 1.00 86.44 81 PRO A CA 1
ATOM 628 C C . PRO A 1 81 ? -7.509 8.524 9.315 1.00 86.44 81 PRO A C 1
ATOM 630 O O . PRO A 1 81 ? -7.897 9.406 8.548 1.00 86.44 81 PRO A O 1
ATOM 633 N N . CYS A 1 82 ? -6.260 8.061 9.304 1.00 88.25 82 CYS A N 1
ATOM 634 C CA . CYS A 1 82 ? -5.213 8.596 8.440 1.00 88.25 82 CYS A CA 1
ATOM 635 C C . CYS A 1 82 ? -4.687 7.521 7.482 1.00 88.25 82 CYS A C 1
ATOM 637 O O . CYS A 1 82 ? -4.544 6.350 7.841 1.00 88.25 82 CYS A O 1
ATOM 639 N N . SER A 1 83 ? -4.404 7.930 6.245 1.00 89.69 83 SER A N 1
ATOM 640 C CA . SER A 1 83 ? -3.676 7.120 5.267 1.00 89.69 83 SER A CA 1
ATOM 641 C C . SER A 1 83 ? -2.292 7.716 5.072 1.00 89.69 83 SER A C 1
ATOM 643 O O . SER A 1 83 ? -2.174 8.925 4.886 1.00 89.69 83 SER A O 1
ATOM 645 N N . SER A 1 84 ? -1.266 6.872 5.083 1.00 89.81 84 SER A N 1
ATOM 646 C CA . SER A 1 84 ? 0.106 7.275 4.792 1.00 89.81 84 SER A CA 1
ATOM 647 C C . SER A 1 84 ? 0.505 6.823 3.392 1.00 89.81 84 SER A C 1
ATOM 649 O O . SER A 1 84 ? 0.103 5.749 2.934 1.00 89.81 84 SER A O 1
ATOM 651 N N . LEU A 1 85 ? 1.291 7.660 2.723 1.00 88.75 85 LEU A N 1
ATOM 652 C CA . LEU A 1 85 ? 2.009 7.344 1.498 1.00 88.75 85 LEU A CA 1
ATOM 653 C C . LEU A 1 85 ? 3.464 7.735 1.734 1.00 88.75 85 LEU A C 1
ATOM 655 O O . LEU A 1 85 ? 3.759 8.912 1.916 1.00 88.75 85 LEU A O 1
ATOM 659 N N . ASP A 1 86 ? 4.337 6.743 1.701 1.00 88.88 86 ASP A N 1
ATOM 660 C CA . ASP A 1 86 ? 5.780 6.896 1.756 1.00 88.88 86 ASP A CA 1
ATOM 661 C C . ASP A 1 86 ? 6.369 6.519 0.396 1.00 88.88 86 ASP A C 1
ATOM 663 O O . ASP A 1 86 ? 5.960 5.519 -0.205 1.00 88.88 86 ASP A O 1
ATOM 667 N N . LEU A 1 87 ? 7.277 7.343 -0.116 1.00 86.81 87 LEU A N 1
ATOM 668 C CA . LEU A 1 87 ? 7.892 7.155 -1.423 1.00 86.81 87 LEU A CA 1
ATOM 669 C C . LEU A 1 87 ? 9.293 7.769 -1.445 1.00 86.81 87 LEU A C 1
ATOM 671 O O . LEU A 1 87 ? 9.460 8.965 -1.209 1.00 86.81 87 LEU A O 1
ATOM 675 N N . ASP A 1 88 ? 10.275 6.956 -1.805 1.00 87.00 88 ASP A N 1
ATOM 676 C CA . ASP A 1 88 ? 11.629 7.391 -2.107 1.00 87.00 88 ASP A CA 1
ATOM 677 C C . ASP A 1 88 ? 11.658 8.001 -3.515 1.00 87.00 88 ASP A C 1
ATOM 679 O O . ASP A 1 88 ? 11.362 7.329 -4.506 1.00 87.00 88 ASP A O 1
ATOM 683 N N . LEU A 1 89 ? 11.959 9.299 -3.593 1.00 82.56 89 LEU A N 1
ATOM 684 C CA . LEU A 1 89 ? 12.039 10.049 -4.847 1.00 82.56 89 LEU A CA 1
ATOM 685 C C . LEU A 1 89 ? 13.460 10.114 -5.419 1.00 82.56 89 LEU A C 1
ATOM 687 O O . LEU A 1 89 ? 13.611 10.439 -6.595 1.00 82.56 89 LEU A O 1
ATOM 691 N N . GLU A 1 90 ? 14.491 9.808 -4.625 1.00 82.75 90 GLU A N 1
ATOM 692 C CA . GLU A 1 90 ? 15.893 9.906 -5.057 1.00 82.75 90 GLU A CA 1
ATOM 693 C C . GLU A 1 90 ? 16.191 8.934 -6.203 1.00 82.75 90 GLU A C 1
ATOM 695 O O . GLU A 1 90 ? 16.986 9.217 -7.087 1.00 82.75 90 GLU A O 1
ATOM 700 N N . ILE A 1 91 ? 15.460 7.824 -6.261 1.00 75.19 91 ILE A N 1
ATOM 701 C CA . ILE A 1 91 ? 15.548 6.832 -7.336 1.00 75.19 91 ILE A CA 1
ATOM 702 C C . ILE A 1 91 ? 15.191 7.363 -8.736 1.00 75.19 91 ILE A C 1
ATOM 704 O O . ILE A 1 91 ? 15.416 6.653 -9.718 1.00 75.19 91 ILE A O 1
ATOM 708 N N . PHE A 1 92 ? 14.562 8.540 -8.829 1.00 71.06 92 PHE A N 1
ATOM 709 C CA . PHE A 1 92 ? 14.122 9.146 -10.089 1.00 71.06 92 PHE A CA 1
ATOM 710 C C . PHE A 1 92 ? 15.016 10.300 -10.559 1.00 71.06 92 PHE A C 1
ATOM 712 O O . PHE A 1 92 ? 14.808 10.788 -11.671 1.00 71.06 92 PHE A O 1
ATOM 719 N N . VAL A 1 93 ? 15.963 10.749 -9.727 1.00 68.62 93 VAL A N 1
ATOM 720 C CA . VAL A 1 93 ? 16.901 11.849 -10.013 1.00 68.62 93 VAL A CA 1
ATOM 721 C C . VAL A 1 93 ? 18.242 11.281 -10.464 1.00 68.62 93 VAL A C 1
ATOM 723 O O . VAL A 1 93 ? 18.796 11.824 -11.447 1.00 68.62 93 VAL A O 1
#

Secondary structure (DSSP, 8-state):
-HHHHHHHTTPEE---TTSTTS------SS---EEEEEEE--TTEEEEEEEEEEEETTTEEEEEEEEEPHHHHHHTT--S--EEEEE--GGG-